Protein AF-A0A0K8T8F6-F1 (afdb_monomer)

InterPro domains:
  IPR041645 ADAMTS, cysteine-rich domain 2 [PF17771] (51-96)

Sequence (107 aa):
LVVGSTIHLPGPGRSVAGRSLLSFFRSGNCLLNPPQEDILPGRHRQNYLLGEFYDSDKQCELVFGSGWMTCSFRKECRRMWCSSNVSNHHECRRPKACDQCGTRGGW

Structure (mmCIF, N/CA/C/O backbone):
data_AF-A0A0K8T8F6-F1
#
_entry.id   AF-A0A0K8T8F6-F1
#
loop_
_atom_site.group_PDB
_atom_site.id
_atom_site.type_symbol
_atom_site.label_atom_id
_atom_site.label_alt_id
_atom_site.label_comp_id
_atom_site.label_asym_id
_atom_site.label_entity_id
_atom_site.label_seq_id
_atom_site.pdbx_PDB_ins_code
_atom_site.Cartn_x
_atom_site.Cartn_y
_atom_site.Cartn_z
_atom_site.occupancy
_atom_site.B_iso_or_equiv
_atom_site.auth_seq_id
_atom_site.auth_comp_id
_atom_site.auth_asym_id
_atom_site.auth_atom_id
_atom_site.pdbx_PDB_model_num
ATOM 1 N N . LEU A 1 1 ? 6.808 24.049 21.495 1.00 32.66 1 LEU A N 1
ATOM 2 C CA . LEU A 1 1 ? 5.428 24.569 21.375 1.00 32.66 1 LEU A CA 1
ATOM 3 C C . LEU A 1 1 ? 5.222 25.028 19.937 1.00 32.66 1 LEU A C 1
ATOM 5 O O . LEU A 1 1 ? 5.546 26.161 19.621 1.00 32.66 1 LEU A O 1
ATOM 9 N N . VAL A 1 2 ? 4.775 24.137 19.050 1.00 33.34 2 VAL A N 1
ATOM 10 C CA . VAL A 1 2 ? 4.297 24.545 17.720 1.00 33.34 2 VAL A CA 1
ATOM 11 C C . VAL A 1 2 ? 2.779 24.554 17.813 1.00 33.34 2 VAL A C 1
ATOM 13 O O . VAL A 1 2 ? 2.147 23.509 17.939 1.00 33.34 2 VAL A O 1
ATOM 16 N N . VAL A 1 3 ? 2.225 25.758 17.875 1.00 35.72 3 VAL A N 1
ATOM 17 C CA . VAL A 1 3 ? 0.790 26.030 17.876 1.00 35.72 3 VAL A CA 1
ATOM 18 C C . VAL A 1 3 ? 0.340 26.121 16.416 1.00 35.72 3 VAL A C 1
ATOM 20 O O . VAL A 1 3 ? 0.958 26.839 15.638 1.00 35.72 3 VAL A O 1
ATOM 23 N N . GLY A 1 4 ? -0.749 25.434 16.058 1.00 40.50 4 GLY A N 1
ATOM 24 C CA . GLY A 1 4 ? -1.609 25.880 14.955 1.00 40.50 4 GLY A CA 1
ATOM 25 C C . GLY A 1 4 ? -1.406 25.261 13.569 1.00 40.50 4 GLY A C 1
ATOM 26 O O . GLY A 1 4 ? -1.377 25.991 12.586 1.00 40.50 4 GLY A O 1
ATOM 27 N N . SER A 1 5 ? -1.375 23.932 13.443 1.00 37.12 5 SER A N 1
ATOM 28 C CA . SER A 1 5 ? -1.842 23.302 12.196 1.00 37.12 5 SER A CA 1
ATOM 29 C C . SER A 1 5 ? -3.309 22.919 12.362 1.00 37.12 5 SER A C 1
ATOM 31 O O . SER A 1 5 ? -3.631 21.896 12.962 1.00 37.12 5 SER A O 1
ATOM 33 N N . THR A 1 6 ? -4.210 23.766 11.867 1.00 35.75 6 THR A N 1
ATOM 34 C CA . THR A 1 6 ? -5.628 23.423 11.730 1.00 35.75 6 THR A CA 1
ATOM 35 C C . THR A 1 6 ? -5.741 22.322 10.682 1.00 35.75 6 THR A C 1
ATOM 37 O O . THR A 1 6 ? -5.752 22.588 9.482 1.00 35.75 6 THR A O 1
ATOM 40 N N . ILE A 1 7 ? -5.795 21.069 11.130 1.00 43.78 7 ILE A N 1
ATOM 41 C CA . ILE A 1 7 ? -6.194 19.946 10.284 1.00 43.78 7 ILE A CA 1
ATOM 42 C C . ILE A 1 7 ? -7.640 20.226 9.874 1.00 43.78 7 ILE A C 1
ATOM 44 O O . ILE A 1 7 ? -8.540 20.236 10.715 1.00 43.78 7 ILE A O 1
ATOM 48 N N . HIS A 1 8 ? -7.869 20.502 8.591 1.00 36.25 8 HIS A N 1
ATOM 49 C CA . HIS A 1 8 ? -9.218 20.628 8.054 1.00 36.25 8 HIS A CA 1
ATOM 50 C C . HIS A 1 8 ? -9.835 19.227 7.998 1.00 36.25 8 HIS A C 1
ATOM 52 O O . HIS A 1 8 ? -9.733 18.516 7.001 1.00 36.25 8 HIS A O 1
ATOM 58 N N . LEU A 1 9 ? -10.406 18.793 9.123 1.00 41.56 9 LEU A N 1
ATOM 59 C CA . LEU A 1 9 ? -11.197 17.574 9.189 1.00 41.56 9 LEU A CA 1
ATOM 60 C C . LEU A 1 9 ? -12.440 17.784 8.310 1.00 41.56 9 LEU A C 1
ATOM 62 O O . LEU A 1 9 ? -13.166 18.760 8.531 1.00 41.56 9 LEU A O 1
ATOM 66 N N . PRO A 1 10 ? -12.711 16.920 7.314 1.00 47.19 10 PRO A N 1
ATOM 67 C CA . PRO A 1 10 ? -13.957 16.996 6.569 1.00 47.19 10 PRO A CA 1
ATOM 68 C C . PRO A 1 10 ? -15.111 16.862 7.565 1.00 47.19 10 PRO A C 1
ATOM 70 O O . PRO A 1 10 ? -15.182 15.898 8.328 1.00 47.19 10 PRO A O 1
ATOM 73 N N . GLY A 1 11 ? -15.972 17.881 7.603 1.00 45.59 11 GLY A N 1
ATOM 74 C CA . GLY A 1 11 ? -17.047 17.980 8.585 1.00 45.59 11 GLY A CA 1
ATOM 75 C C . GLY A 1 11 ? -17.964 16.747 8.596 1.00 45.59 11 GLY A C 1
ATOM 76 O O . GLY A 1 11 ? -18.107 16.057 7.580 1.00 45.59 11 GLY A O 1
ATOM 77 N N . PRO A 1 12 ? -18.623 16.461 9.730 1.00 55.94 12 PRO A N 1
ATOM 78 C CA . PRO A 1 12 ? -19.446 15.271 9.866 1.00 55.94 12 PRO A CA 1
ATOM 79 C C . PRO A 1 12 ? -20.651 15.325 8.910 1.00 55.94 12 PRO A C 1
ATOM 81 O O . PRO A 1 12 ? -21.426 16.279 8.905 1.00 55.94 12 PRO A O 1
ATOM 84 N N . GLY A 1 13 ? -20.836 14.271 8.107 1.00 54.47 13 GLY A N 1
ATOM 85 C CA . GLY A 1 13 ? -22.171 13.886 7.626 1.00 54.47 13 GLY A CA 1
ATOM 86 C C . GLY A 1 13 ? -22.644 14.356 6.242 1.00 54.47 13 GLY A C 1
ATOM 87 O O . GLY A 1 13 ? -23.847 14.301 5.984 1.00 54.47 13 GLY A O 1
ATOM 88 N N . ARG A 1 14 ? -21.766 14.767 5.315 1.00 55.25 14 ARG A N 1
ATOM 89 C CA . ARG A 1 14 ? -22.186 15.136 3.937 1.00 55.25 14 ARG A CA 1
ATOM 90 C C . ARG A 1 14 ? -22.032 14.040 2.875 1.00 55.25 14 ARG A C 1
ATOM 92 O O . ARG A 1 14 ? -22.157 14.325 1.692 1.00 55.25 14 ARG A O 1
ATOM 99 N N . SER A 1 15 ? -21.809 12.790 3.272 1.00 58.81 15 SER A N 1
ATOM 100 C CA . SER A 1 15 ? -21.873 11.639 2.362 1.00 58.81 15 SER A CA 1
ATOM 101 C C . SER A 1 15 ? -23.066 10.755 2.722 1.00 58.81 15 SER A C 1
ATOM 103 O O . SER A 1 15 ? -23.373 10.584 3.904 1.00 58.81 15 SER A O 1
ATOM 105 N N . VAL A 1 16 ? -23.728 10.167 1.718 1.00 62.78 16 VAL A N 1
ATOM 106 C CA . VAL A 1 16 ? -24.783 9.145 1.894 1.00 62.78 16 VAL A CA 1
ATOM 107 C C . VAL A 1 16 ? -24.297 8.006 2.801 1.00 62.78 16 VAL A C 1
ATOM 109 O O . VAL A 1 16 ? -25.063 7.490 3.619 1.00 62.78 16 VAL A O 1
ATOM 112 N N . ALA A 1 17 ? -22.997 7.697 2.739 1.00 63.50 17 ALA A N 1
ATOM 113 C CA . ALA A 1 17 ? -22.344 6.745 3.629 1.00 63.50 17 ALA A CA 1
ATOM 114 C C . ALA A 1 17 ? -22.469 7.146 5.110 1.00 63.50 17 ALA A C 1
ATOM 116 O O . ALA A 1 17 ? -22.803 6.306 5.934 1.00 63.50 17 ALA A O 1
ATOM 117 N N . GLY A 1 18 ? -22.296 8.429 5.451 1.00 60.16 18 GLY A N 1
ATOM 118 C CA . GLY A 1 18 ? -22.365 8.915 6.835 1.00 60.16 18 GLY A CA 1
ATOM 119 C C . GLY A 1 18 ? -23.775 8.885 7.432 1.00 60.16 18 GLY A C 1
ATOM 120 O O . GLY A 1 18 ? -23.941 8.564 8.606 1.00 60.16 18 GLY A O 1
ATOM 121 N N . ARG A 1 19 ? -24.805 9.162 6.621 1.00 59.66 19 ARG A N 1
ATOM 122 C CA . ARG A 1 19 ? -26.214 9.066 7.055 1.00 59.66 19 ARG A CA 1
ATOM 123 C C . ARG A 1 19 ? -26.646 7.614 7.269 1.00 59.66 19 ARG A C 1
ATOM 125 O O . ARG A 1 19 ? -27.350 7.320 8.230 1.00 59.66 19 ARG A O 1
ATOM 132 N N . SER A 1 20 ? -26.176 6.713 6.409 1.00 65.44 20 SER A N 1
ATOM 133 C CA . SER A 1 20 ? -26.454 5.276 6.513 1.00 65.44 20 SER A CA 1
ATOM 134 C C . SER A 1 20 ? -25.718 4.638 7.696 1.00 65.44 20 SER A C 1
ATOM 136 O O . SER A 1 20 ? -26.300 3.822 8.406 1.00 65.44 20 SER A O 1
ATOM 138 N N . LEU A 1 21 ? -24.482 5.073 7.974 1.00 63.22 21 LEU A N 1
ATOM 139 C CA . LEU A 1 21 ? -23.692 4.619 9.124 1.00 63.22 21 LEU A CA 1
ATOM 140 C C . LEU A 1 21 ? -24.408 4.888 10.455 1.00 63.22 21 LEU A C 1
ATOM 142 O O . LEU A 1 21 ? -24.464 4.013 11.312 1.00 63.22 21 LEU A O 1
ATOM 146 N N . LEU A 1 22 ? -24.993 6.081 10.619 1.00 67.12 22 LEU A N 1
ATOM 147 C CA . LEU A 1 22 ? -25.717 6.440 11.842 1.00 67.12 22 LEU A CA 1
ATOM 148 C C . LEU A 1 22 ? -26.958 5.555 12.055 1.00 67.12 22 LEU A C 1
ATOM 150 O O . LEU A 1 22 ? -27.236 5.149 13.181 1.00 67.12 22 LEU A O 1
ATOM 154 N N . SER A 1 23 ? -27.677 5.217 10.978 1.00 67.12 23 SER A N 1
ATOM 155 C CA . SER A 1 23 ? -28.789 4.258 11.036 1.00 67.12 23 SER A CA 1
ATOM 156 C C . SER A 1 23 ? -28.309 2.847 11.384 1.00 67.12 23 SER A C 1
ATOM 158 O O . SER A 1 23 ? -28.962 2.160 12.161 1.00 67.12 23 SER A O 1
ATOM 160 N N . PHE A 1 24 ? -27.167 2.426 10.835 1.00 68.75 24 PHE A N 1
ATOM 161 C CA . PHE A 1 24 ? -26.591 1.100 11.051 1.00 68.75 24 PHE A CA 1
ATOM 162 C C . PHE A 1 24 ? -26.111 0.900 12.495 1.00 68.75 24 PHE A C 1
ATOM 164 O O . PHE A 1 24 ? -26.446 -0.106 13.123 1.00 6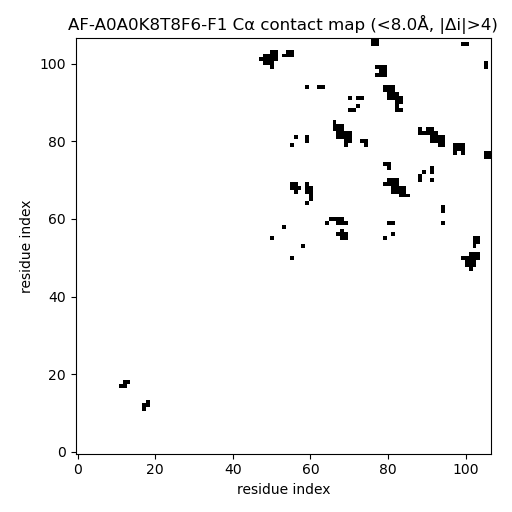8.75 24 PHE A O 1
ATOM 171 N N . PHE A 1 25 ? -25.405 1.883 13.064 1.00 67.19 25 PHE A N 1
ATOM 172 C CA . PHE A 1 25 ? -24.968 1.836 14.464 1.00 67.19 25 PHE A CA 1
ATOM 173 C C . PHE A 1 25 ? -26.137 1.796 15.448 1.00 67.19 25 PHE A C 1
ATOM 175 O O . PHE A 1 25 ? -26.038 1.160 16.491 1.00 67.19 25 PHE A O 1
ATOM 182 N N . ARG A 1 26 ? -27.274 2.407 15.101 1.00 66.19 26 ARG A N 1
ATOM 183 C CA . ARG A 1 26 ? -28.485 2.387 15.929 1.00 66.19 26 ARG A CA 1
ATOM 184 C C . ARG A 1 26 ? -29.156 1.003 15.997 1.00 66.19 26 ARG A C 1
ATOM 186 O O . ARG A 1 26 ? -29.932 0.764 16.915 1.00 66.19 26 ARG A O 1
ATOM 193 N N . SER A 1 27 ? -28.853 0.102 15.059 1.00 68.94 27 SER A N 1
ATOM 194 C CA . SER A 1 27 ? -29.320 -1.297 15.038 1.00 68.94 27 SER A CA 1
ATOM 195 C C . SER A 1 27 ? -28.250 -2.330 15.432 1.00 68.94 27 SER A C 1
ATOM 197 O O . SER A 1 27 ? -28.570 -3.497 15.644 1.00 68.94 27 SER A O 1
ATOM 199 N N . GLY A 1 28 ? -26.978 -1.930 15.515 1.00 72.88 28 GLY A N 1
ATOM 200 C CA . GLY A 1 28 ? -25.839 -2.826 15.724 1.00 72.88 28 GLY A CA 1
ATOM 201 C C . GLY A 1 28 ? -25.459 -3.001 17.194 1.00 72.88 28 GLY A C 1
ATOM 202 O O . GLY A 1 28 ? -24.447 -2.462 17.630 1.00 72.88 28 GLY A O 1
ATOM 203 N N . ASN A 1 29 ? -26.220 -3.796 17.952 1.00 77.62 29 ASN A N 1
ATOM 204 C CA . ASN A 1 29 ? -25.939 -4.046 19.378 1.00 77.62 29 ASN A CA 1
ATOM 205 C C . ASN A 1 29 ? -24.646 -4.857 19.638 1.00 77.62 29 ASN A C 1
ATOM 207 O O . ASN A 1 29 ? -24.156 -4.871 20.762 1.00 77.62 29 ASN A O 1
ATOM 211 N N . CYS A 1 30 ? -24.081 -5.524 18.623 1.00 81.94 30 CYS A N 1
ATOM 212 C CA . CYS A 1 30 ? -22.901 -6.393 18.748 1.00 81.94 30 CYS A CA 1
ATOM 213 C C . CYS A 1 30 ? -21.545 -5.671 18.673 1.00 81.94 30 CYS A C 1
ATOM 215 O O . CYS A 1 30 ? -20.518 -6.289 18.932 1.00 81.94 30 CYS A O 1
ATOM 217 N N . LEU A 1 31 ? -21.523 -4.386 18.308 1.00 82.50 31 LEU A N 1
ATOM 218 C CA . LEU A 1 31 ? -20.296 -3.577 18.240 1.00 82.50 31 LEU A CA 1
ATOM 219 C C . LEU A 1 31 ? -20.112 -2.690 19.484 1.00 82.50 31 LEU A C 1
ATOM 221 O O . LEU A 1 31 ? -19.235 -1.829 19.502 1.00 82.50 31 LEU A O 1
ATOM 225 N N . LEU A 1 32 ? -20.972 -2.853 20.496 1.00 82.56 32 LEU A N 1
ATOM 226 C CA . LEU A 1 32 ? -21.015 -1.988 21.678 1.00 82.56 32 LEU A CA 1
ATOM 227 C C . LEU A 1 32 ? -20.072 -2.445 22.791 1.00 82.56 32 LEU A C 1
ATOM 229 O O . LEU A 1 32 ? -19.612 -1.618 23.577 1.00 82.56 32 LEU A O 1
ATOM 233 N N . ASN A 1 33 ? -19.788 -3.744 22.881 1.00 84.38 33 ASN A N 1
ATOM 234 C CA . ASN A 1 33 ? -18.822 -4.253 23.841 1.00 84.38 33 ASN A CA 1
ATOM 235 C C . ASN A 1 33 ? -17.404 -4.179 23.252 1.00 84.38 33 ASN A C 1
ATOM 237 O O . ASN A 1 33 ? -17.199 -4.536 22.090 1.00 84.38 33 ASN A O 1
ATOM 241 N N . PRO A 1 34 ? -16.407 -3.755 24.042 1.00 81.00 34 PRO A N 1
ATOM 242 C CA . PRO A 1 34 ? -15.020 -3.833 23.614 1.00 81.00 34 PRO A CA 1
ATOM 243 C C . PRO A 1 34 ? -14.602 -5.300 23.392 1.00 81.00 34 PRO A C 1
ATOM 245 O O . PRO A 1 34 ? -15.187 -6.209 24.001 1.00 81.00 34 PRO A O 1
ATOM 248 N N . PRO A 1 35 ? -13.593 -5.551 22.538 1.00 83.94 35 PRO A N 1
ATOM 249 C CA . PRO A 1 35 ? -12.992 -6.874 22.436 1.00 83.94 35 PRO A CA 1
ATOM 250 C C . PRO A 1 35 ? -12.371 -7.276 23.782 1.00 83.94 35 PRO A C 1
ATOM 252 O O . PRO A 1 35 ? -11.882 -6.424 24.525 1.00 83.94 35 PRO A O 1
ATOM 255 N N . GLN A 1 36 ? -12.395 -8.575 24.098 1.00 87.44 36 GLN A N 1
ATOM 256 C CA . GLN A 1 36 ? -11.806 -9.108 25.336 1.00 87.44 36 GLN A CA 1
ATOM 257 C C . GLN A 1 36 ? -10.282 -8.951 25.374 1.00 87.44 36 GLN A C 1
ATOM 259 O O . GLN A 1 36 ? -9.710 -8.763 26.443 1.00 87.44 36 GLN A O 1
ATOM 264 N N . GLU A 1 37 ? -9.644 -8.994 24.207 1.00 86.44 37 GLU A N 1
ATOM 265 C CA . GLU A 1 37 ? -8.213 -8.793 24.044 1.00 86.44 37 GLU A CA 1
ATOM 266 C C . GLU A 1 37 ? -7.968 -7.900 22.826 1.00 86.44 37 GLU A C 1
ATOM 268 O O . GLU A 1 37 ? -8.518 -8.127 21.745 1.00 86.44 37 GLU A O 1
ATOM 273 N N . ASP A 1 38 ? -7.141 -6.873 23.007 1.00 80.12 38 ASP A N 1
ATOM 274 C CA . ASP A 1 38 ? -6.554 -6.138 21.894 1.00 80.12 38 ASP A CA 1
ATOM 275 C C . ASP A 1 38 ? -5.234 -6.817 21.530 1.00 80.12 38 ASP A C 1
ATOM 277 O O . ASP A 1 38 ? -4.213 -6.616 22.187 1.00 80.12 38 ASP A O 1
ATOM 281 N N . ILE A 1 39 ? -5.271 -7.633 20.478 1.00 82.44 39 ILE A N 1
ATOM 282 C CA . ILE A 1 39 ? -4.098 -8.342 19.952 1.00 82.44 39 ILE A CA 1
ATOM 283 C C . ILE A 1 39 ? -3.106 -7.408 19.232 1.00 82.44 39 ILE A C 1
ATOM 285 O O . ILE A 1 39 ? -2.049 -7.855 18.788 1.00 82.44 39 ILE A O 1
ATOM 289 N N . LEU A 1 40 ? -3.409 -6.107 19.130 1.00 74.38 40 LEU A N 1
ATOM 290 C CA . LEU A 1 40 ? -2.537 -5.073 18.565 1.00 74.38 40 LEU A CA 1
ATOM 291 C C . LEU A 1 40 ? -2.171 -3.998 19.618 1.00 74.38 40 LEU A C 1
ATOM 293 O O . LEU A 1 40 ? -2.323 -2.7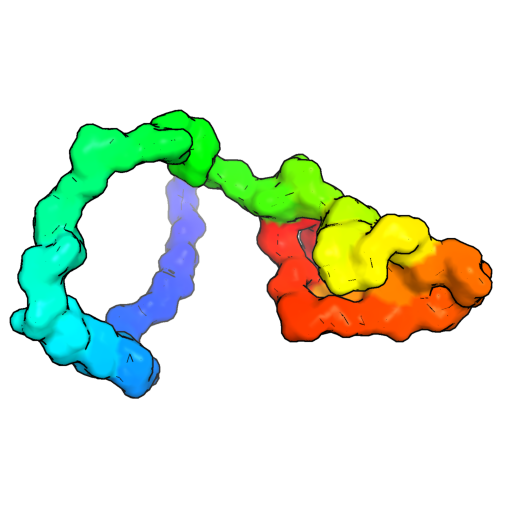96 19.363 1.00 74.38 40 LEU A O 1
ATOM 297 N N . PRO A 1 41 ? -1.636 -4.375 20.798 1.00 60.03 41 PRO A N 1
ATOM 298 C CA . PRO A 1 41 ? -1.469 -3.448 21.909 1.00 60.03 41 PRO A CA 1
ATOM 299 C C . PRO A 1 41 ? -0.383 -2.403 21.622 1.00 60.03 41 PRO A C 1
ATOM 301 O O . PRO A 1 41 ? 0.752 -2.731 21.274 1.00 60.03 41 PRO A O 1
ATOM 304 N N . GLY A 1 42 ? -0.717 -1.123 21.823 1.00 60.84 42 GLY A N 1
ATOM 305 C CA . GLY A 1 42 ? 0.212 0.000 22.037 1.00 60.84 42 GLY A CA 1
ATOM 306 C C . GLY A 1 42 ? 1.083 0.452 20.854 1.00 60.84 42 GLY A C 1
ATOM 307 O O . GLY A 1 42 ? 1.240 1.656 20.669 1.00 60.84 42 GLY A O 1
ATOM 308 N N . ARG A 1 43 ? 1.621 -0.462 20.035 1.00 52.47 43 ARG A N 1
ATOM 309 C CA . ARG A 1 43 ? 2.532 -0.163 18.915 1.00 52.47 43 ARG A CA 1
ATOM 310 C C . ARG A 1 43 ? 1.821 0.149 17.600 1.00 52.47 43 ARG A C 1
ATOM 312 O O . ARG A 1 43 ? 2.258 1.037 16.884 1.00 52.47 43 ARG A O 1
ATOM 319 N N . HIS A 1 44 ? 0.675 -0.475 17.324 1.00 54.69 44 HIS A N 1
ATOM 320 C CA . HIS A 1 44 ? -0.160 -0.122 16.161 1.00 54.69 44 HIS A CA 1
ATOM 321 C C . HIS A 1 44 ? -0.919 1.204 16.327 1.00 54.69 44 HIS A C 1
ATOM 323 O O . HIS A 1 44 ? -1.402 1.764 15.349 1.00 54.69 44 HIS A O 1
ATOM 329 N N . ARG A 1 45 ? -1.015 1.719 17.561 1.00 54.72 45 ARG A N 1
ATOM 330 C CA . ARG A 1 45 ? -1.507 3.076 17.852 1.00 54.72 45 ARG A CA 1
ATOM 331 C C . ARG A 1 45 ? -0.430 4.151 17.731 1.00 54.72 45 ARG A C 1
ATOM 333 O O . ARG A 1 45 ? -0.753 5.333 17.830 1.00 54.72 45 ARG A O 1
ATOM 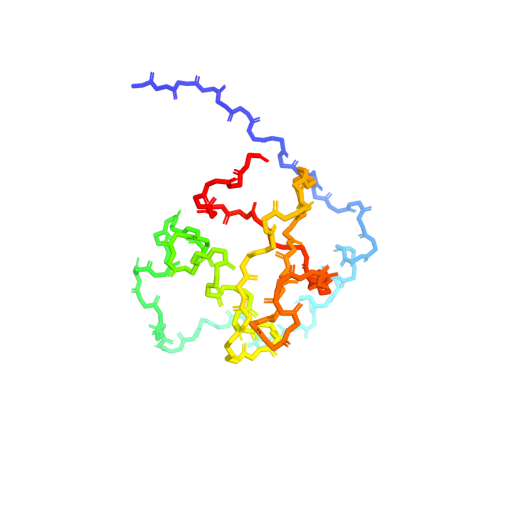340 N N . GLN A 1 46 ? 0.837 3.771 17.580 1.00 58.69 46 GLN A N 1
ATOM 341 C CA . GLN A 1 46 ? 1.879 4.743 17.276 1.00 58.69 46 GLN A CA 1
ATOM 342 C C . GLN A 1 46 ? 1.594 5.281 15.870 1.00 58.69 46 GLN A C 1
ATOM 344 O O . GLN A 1 46 ? 1.187 4.520 14.998 1.00 58.69 46 GLN A O 1
ATOM 349 N N . ASN A 1 47 ? 1.762 6.590 15.667 1.00 68.81 47 ASN A N 1
ATOM 350 C CA . ASN A 1 47 ? 1.457 7.307 14.418 1.00 68.81 47 ASN A CA 1
ATOM 351 C C . ASN A 1 47 ? 2.381 6.917 13.245 1.00 68.81 47 ASN A C 1
ATOM 353 O O . ASN A 1 47 ? 2.705 7.764 12.416 1.00 68.81 47 ASN A O 1
ATOM 357 N N . TYR A 1 48 ? 2.851 5.672 13.200 1.00 73.25 48 TYR A N 1
ATOM 358 C CA . TYR A 1 48 ? 3.643 5.176 12.101 1.00 73.25 48 TYR A CA 1
ATOM 359 C C . TYR A 1 48 ? 2.747 4.900 10.909 1.00 73.25 48 TYR A C 1
ATOM 361 O O . TYR A 1 48 ? 1.691 4.268 11.009 1.00 73.25 48 TYR A O 1
ATOM 369 N N . LEU A 1 49 ? 3.187 5.379 9.762 1.00 77.19 49 LEU A N 1
ATOM 370 C CA . LEU A 1 49 ? 2.514 5.150 8.503 1.00 77.19 49 LEU A CA 1
ATOM 371 C C . LEU A 1 49 ? 3.016 3.826 7.926 1.00 77.19 49 LEU A C 1
ATOM 373 O O . LEU A 1 49 ? 4.199 3.510 8.009 1.00 77.19 49 LEU A O 1
ATOM 377 N N . LEU A 1 50 ? 2.134 3.049 7.292 1.00 80.06 50 LEU A N 1
ATOM 378 C CA . LEU A 1 50 ? 2.523 1.777 6.662 1.00 80.06 50 LEU A CA 1
ATOM 379 C C . LEU A 1 50 ? 3.662 1.959 5.649 1.00 80.06 50 LEU A C 1
ATOM 381 O O . LEU A 1 50 ? 4.519 1.087 5.528 1.00 80.06 50 LEU A O 1
ATOM 385 N N . GLY A 1 51 ? 3.722 3.119 4.988 1.00 81.00 51 GLY A N 1
ATOM 386 C CA . GLY A 1 51 ? 4.811 3.474 4.084 1.00 81.00 51 GLY A CA 1
ATOM 387 C C . GLY A 1 51 ? 6.196 3.571 4.740 1.00 81.00 51 GLY A C 1
ATOM 388 O O . GLY A 1 51 ? 7.193 3.533 4.024 1.00 81.00 51 GLY A O 1
ATOM 389 N N . GLU A 1 52 ? 6.286 3.666 6.071 1.00 80.38 52 GLU A N 1
ATOM 390 C CA . GLU A 1 52 ? 7.561 3.658 6.800 1.00 80.38 52 GLU A CA 1
ATOM 391 C C . GLU A 1 52 ? 8.137 2.245 6.970 1.00 80.38 52 GLU A C 1
ATOM 393 O O . GLU A 1 52 ? 9.351 2.098 7.101 1.00 80.38 52 GLU A O 1
ATOM 398 N N . PHE A 1 53 ? 7.286 1.214 6.944 1.00 82.50 53 PHE A N 1
ATOM 399 C CA . PHE A 1 53 ? 7.686 -0.196 7.063 1.00 82.50 53 PHE A CA 1
ATOM 400 C C . PHE A 1 53 ? 7.701 -0.926 5.720 1.00 82.50 53 PHE A C 1
ATOM 402 O O . PHE A 1 53 ? 8.471 -1.865 5.533 1.00 82.50 53 PHE A O 1
ATOM 409 N N . TYR A 1 54 ? 6.851 -0.494 4.792 1.00 85.44 54 TYR A N 1
ATOM 410 C CA . TYR A 1 54 ? 6.757 -1.027 3.444 1.00 85.44 54 TYR A CA 1
ATOM 411 C C . TYR A 1 54 ? 7.155 0.083 2.481 1.00 85.44 54 TYR A C 1
ATOM 413 O O . TYR A 1 54 ? 6.352 0.965 2.181 1.00 85.44 54 TYR A O 1
ATOM 421 N N . ASP A 1 55 ? 8.408 0.072 2.031 1.00 85.06 55 ASP A N 1
ATOM 422 C CA . ASP A 1 55 ? 8.869 1.006 1.008 1.00 85.06 55 ASP A CA 1
ATOM 423 C C . ASP A 1 55 ? 8.190 0.744 -0.351 1.00 85.06 55 ASP A C 1
ATOM 425 O O . ASP A 1 55 ? 7.397 -0.187 -0.516 1.00 85.06 55 ASP A O 1
ATOM 429 N N . SER A 1 56 ? 8.469 1.598 -1.334 1.00 84.62 56 SER A N 1
ATOM 430 C CA . SER A 1 56 ? 7.837 1.527 -2.655 1.00 84.62 56 SER A CA 1
ATOM 431 C C . SER A 1 56 ? 8.066 0.185 -3.361 1.00 84.62 56 SER A C 1
ATOM 433 O O . SER A 1 56 ? 7.157 -0.323 -4.018 1.00 84.62 56 SER A O 1
ATOM 435 N N . ASP A 1 57 ? 9.246 -0.419 -3.203 1.00 88.56 57 ASP A N 1
ATOM 436 C CA . ASP A 1 57 ? 9.558 -1.704 -3.830 1.00 88.56 57 ASP A CA 1
ATOM 437 C C . ASP A 1 57 ? 8.791 -2.832 -3.148 1.00 88.56 57 ASP A C 1
ATOM 439 O O . ASP A 1 57 ? 8.181 -3.664 -3.824 1.00 88.56 57 ASP A O 1
ATOM 443 N N . LYS A 1 58 ? 8.717 -2.812 -1.813 1.00 89.69 58 LYS A N 1
ATOM 444 C CA . LYS A 1 58 ? 7.935 -3.799 -1.074 1.00 89.69 58 LYS A CA 1
ATOM 445 C C . LYS A 1 58 ? 6.442 -3.679 -1.359 1.00 89.69 58 LYS A C 1
ATOM 447 O O . LYS A 1 58 ? 5.769 -4.699 -1.486 1.00 89.69 58 LYS A O 1
ATOM 452 N N . GLN A 1 59 ? 5.918 -2.465 -1.516 1.00 87.69 59 GLN A N 1
ATOM 453 C CA . GLN A 1 59 ? 4.534 -2.248 -1.945 1.00 87.69 59 GLN A CA 1
ATOM 454 C C . GLN A 1 59 ? 4.283 -2.815 -3.354 1.00 87.69 59 GLN A C 1
ATOM 456 O O . GLN A 1 59 ? 3.267 -3.475 -3.575 1.00 87.69 59 GLN A O 1
ATOM 461 N N . CYS A 1 60 ? 5.224 -2.653 -4.291 1.00 88.62 60 CYS A N 1
ATOM 462 C CA . CYS A 1 60 ? 5.133 -3.267 -5.618 1.00 88.62 60 CYS A CA 1
ATOM 463 C C . CYS A 1 60 ? 5.135 -4.801 -5.567 1.00 88.62 60 CYS A C 1
ATOM 465 O O . CYS A 1 60 ? 4.320 -5.434 -6.242 1.00 88.62 60 CYS A O 1
ATOM 467 N N . GLU A 1 61 ? 6.001 -5.390 -4.743 1.00 91.94 61 GLU A N 1
ATOM 468 C CA . GLU A 1 61 ? 6.058 -6.837 -4.528 1.00 91.94 61 GLU A CA 1
ATOM 469 C C . GLU A 1 61 ? 4.742 -7.380 -3.949 1.00 91.94 61 GLU A C 1
ATOM 471 O O . GLU A 1 61 ? 4.249 -8.417 -4.386 1.00 91.94 61 GLU A O 1
ATOM 476 N N . LEU A 1 62 ? 4.138 -6.663 -2.995 1.00 90.62 62 LEU 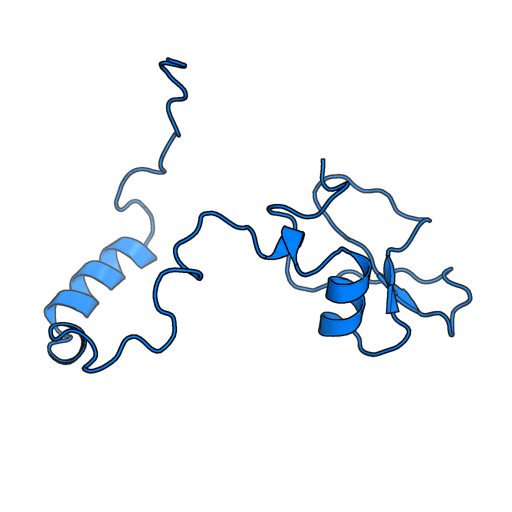A N 1
ATOM 477 C CA . LEU A 1 62 ? 2.878 -7.059 -2.360 1.00 90.62 62 LEU A CA 1
ATOM 478 C C . LEU A 1 62 ? 1.686 -7.020 -3.325 1.00 90.62 62 LEU A C 1
ATOM 480 O O . LEU A 1 62 ? 0.777 -7.839 -3.203 1.00 90.62 62 LEU A O 1
ATOM 484 N N . VAL A 1 63 ? 1.677 -6.087 -4.281 1.00 89.69 63 VAL A N 1
ATOM 485 C CA . VAL A 1 63 ? 0.572 -5.952 -5.243 1.00 89.69 63 VAL A CA 1
ATOM 486 C C . VAL A 1 63 ? 0.713 -6.909 -6.424 1.00 89.69 63 VAL A C 1
ATOM 488 O O . VAL A 1 63 ? -0.280 -7.485 -6.869 1.00 89.69 63 VAL A O 1
ATOM 491 N N . PHE A 1 64 ? 1.922 -7.047 -6.971 1.00 90.81 64 PHE A N 1
ATOM 492 C CA . PHE A 1 64 ? 2.146 -7.735 -8.246 1.00 90.81 64 PHE A CA 1
ATOM 493 C C . PHE A 1 64 ? 2.943 -9.041 -8.134 1.00 90.81 64 PHE A C 1
ATOM 495 O O . PHE A 1 64 ? 3.004 -9.797 -9.106 1.00 90.81 64 PHE A O 1
ATOM 502 N N . GLY A 1 65 ? 3.512 -9.331 -6.966 1.00 91.62 65 GLY A N 1
ATOM 503 C CA . GLY A 1 65 ? 4.314 -10.519 -6.692 1.00 91.62 65 GLY A CA 1
ATOM 504 C C . GLY A 1 65 ? 5.822 -10.270 -6.744 1.00 91.62 65 GLY A C 1
ATOM 505 O O . GLY A 1 65 ? 6.303 -9.179 -7.053 1.00 91.62 65 GLY A O 1
ATOM 506 N N . SER A 1 66 ? 6.594 -11.312 -6.440 1.00 92.94 66 SER A N 1
ATOM 507 C CA . SER A 1 66 ? 8.059 -11.257 -6.405 1.00 92.94 66 SER A CA 1
ATOM 508 C C . SER A 1 66 ? 8.671 -10.805 -7.738 1.00 92.94 66 SER A C 1
ATOM 510 O O . SER A 1 66 ? 8.208 -11.187 -8.811 1.00 92.94 66 SER A O 1
ATOM 512 N N . GLY A 1 67 ? 9.735 -9.996 -7.673 1.00 90.69 67 GLY A N 1
ATOM 513 C CA . GLY A 1 67 ? 10.425 -9.457 -8.856 1.00 90.69 67 GLY A CA 1
ATOM 514 C C . GLY A 1 67 ? 9.818 -8.168 -9.427 1.00 90.69 67 GLY A C 1
ATOM 515 O O . GLY A 1 67 ? 10.322 -7.646 -10.425 1.00 90.69 67 GLY A O 1
ATOM 516 N N . TRP A 1 68 ? 8.763 -7.643 -8.798 1.00 91.56 68 TRP A N 1
ATOM 517 C CA . TRP A 1 68 ? 8.227 -6.315 -9.078 1.00 91.56 68 TRP A CA 1
ATOM 518 C C . TRP A 1 68 ? 8.858 -5.264 -8.171 1.00 91.56 68 TRP A C 1
ATOM 520 O O . TRP A 1 68 ? 8.936 -5.446 -6.962 1.00 91.56 68 TRP A O 1
ATOM 530 N N . MET A 1 69 ? 9.267 -4.146 -8.761 1.00 90.19 69 MET A N 1
ATOM 531 C CA .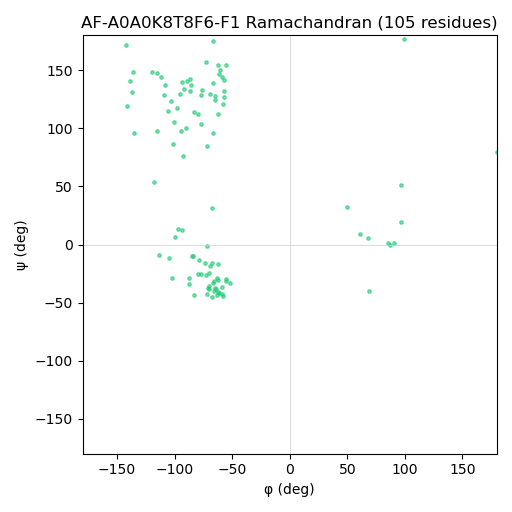 MET A 1 69 ? 9.884 -3.016 -8.060 1.00 90.19 69 MET A CA 1
ATOM 532 C C . MET A 1 69 ? 9.418 -1.690 -8.652 1.00 90.19 69 MET A C 1
ATOM 534 O O . MET A 1 69 ? 8.767 -1.659 -9.702 1.00 90.19 69 MET A O 1
ATOM 538 N N . THR A 1 70 ? 9.773 -0.587 -8.006 1.00 87.69 70 THR A N 1
ATOM 539 C CA . THR A 1 70 ? 9.421 0.761 -8.444 1.00 87.69 70 THR A CA 1
ATOM 540 C C . THR A 1 70 ? 9.919 1.022 -9.867 1.00 87.69 70 THR A C 1
ATOM 542 O O . THR A 1 70 ? 11.066 0.754 -10.225 1.00 87.69 70 THR A O 1
ATOM 545 N N . CYS A 1 71 ? 9.041 1.562 -10.708 1.00 87.31 71 CYS A N 1
ATOM 546 C CA . CYS A 1 71 ? 9.359 1.939 -12.079 1.00 87.31 71 CYS A CA 1
ATOM 547 C C . CYS A 1 71 ? 10.084 3.294 -12.123 1.00 87.31 71 CYS A C 1
ATOM 549 O O . CYS A 1 71 ? 9.485 4.348 -11.906 1.00 87.31 71 CYS A O 1
ATOM 551 N N . SER A 1 72 ? 11.361 3.283 -12.501 1.00 82.38 72 SER A N 1
ATOM 552 C CA . SER A 1 72 ? 12.175 4.501 -12.642 1.00 82.38 72 SER A CA 1
ATOM 553 C C . SER A 1 72 ? 11.772 5.385 -13.830 1.00 82.38 72 SER A C 1
ATOM 555 O O . SER A 1 72 ? 12.016 6.593 -13.807 1.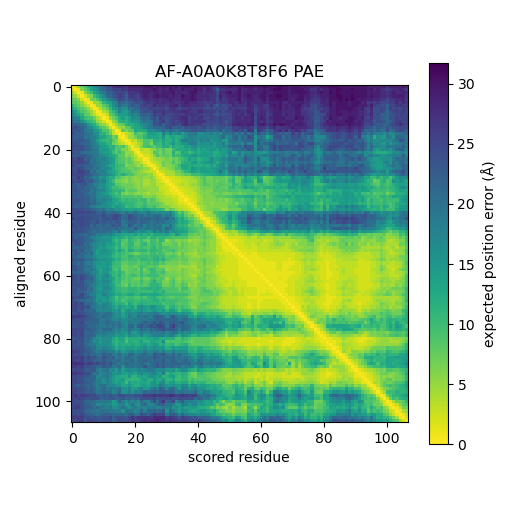00 82.38 72 SER A O 1
ATOM 557 N N . PHE A 1 73 ? 11.148 4.801 -14.859 1.00 79.12 73 PHE A N 1
ATOM 558 C CA . PHE A 1 73 ? 10.813 5.477 -16.119 1.00 79.12 73 PHE A CA 1
ATOM 559 C C . PHE A 1 73 ? 9.571 6.363 -16.041 1.00 79.12 73 PHE A C 1
ATOM 561 O O . PHE A 1 73 ? 9.325 7.156 -16.949 1.00 79.12 73 PHE A O 1
ATOM 568 N N . ARG A 1 74 ? 8.775 6.245 -14.973 1.00 73.44 74 ARG A N 1
ATOM 569 C CA . ARG A 1 74 ? 7.532 6.995 -14.847 1.00 73.44 74 ARG A CA 1
ATOM 570 C C . ARG A 1 74 ? 7.372 7.588 -13.454 1.00 73.44 74 ARG A C 1
ATOM 572 O O . ARG A 1 74 ? 6.872 6.955 -12.530 1.00 73.44 74 ARG A O 1
ATOM 579 N N . LYS A 1 75 ? 7.771 8.852 -13.340 1.00 65.69 75 LYS A N 1
ATOM 580 C CA . LYS A 1 75 ? 7.658 9.653 -12.119 1.00 65.69 75 LYS A CA 1
ATOM 581 C C . LYS A 1 75 ? 6.455 10.582 -12.241 1.00 65.69 75 LYS A C 1
ATOM 583 O O . LYS A 1 75 ? 6.581 11.708 -12.706 1.00 65.69 75 LYS A O 1
ATOM 588 N N . GLU A 1 76 ? 5.276 10.095 -11.872 1.00 64.12 76 GLU A N 1
ATOM 589 C CA . GLU A 1 76 ? 4.097 10.950 -11.717 1.00 64.12 76 GLU A CA 1
ATOM 590 C C . GLU A 1 76 ? 3.859 11.184 -10.222 1.00 64.12 76 GLU A C 1
ATOM 592 O O . GLU A 1 76 ? 3.722 10.230 -9.458 1.00 64.12 76 GLU A O 1
ATOM 597 N N . CYS A 1 77 ? 3.811 12.447 -9.792 1.00 57.06 77 CYS A N 1
ATOM 598 C CA . CYS A 1 77 ? 3.556 12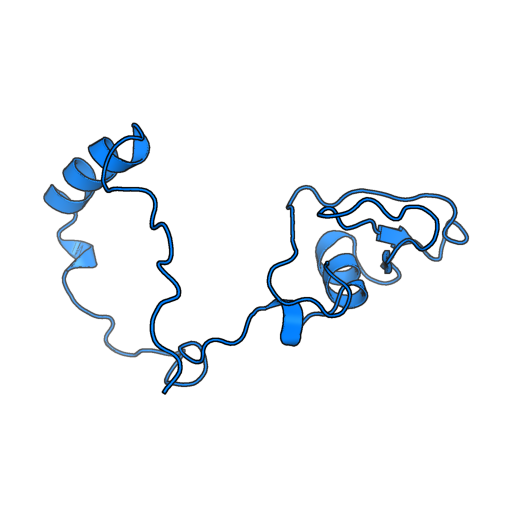.785 -8.391 1.00 57.06 77 CYS A CA 1
ATOM 599 C C . CYS A 1 77 ? 2.200 12.211 -7.937 1.00 57.06 77 CYS A C 1
ATOM 601 O O . CYS A 1 77 ? 1.235 12.198 -8.710 1.00 57.06 77 CYS A O 1
ATOM 603 N N . ARG A 1 78 ? 2.113 11.765 -6.674 1.00 60.97 78 ARG A N 1
ATOM 604 C CA . ARG A 1 78 ? 0.923 11.154 -6.040 1.00 60.97 78 ARG A CA 1
ATOM 605 C C . ARG A 1 78 ? 0.489 9.779 -6.564 1.00 60.97 78 ARG A C 1
ATOM 607 O O . ARG A 1 78 ? -0.579 9.308 -6.172 1.00 60.97 78 ARG A O 1
ATOM 614 N N . ARG A 1 79 ? 1.240 9.140 -7.470 1.00 70.19 79 ARG A N 1
ATOM 615 C CA . ARG A 1 79 ? 0.911 7.793 -7.968 1.00 70.19 79 ARG A CA 1
ATOM 616 C C . ARG A 1 79 ? 2.167 6.952 -8.150 1.00 70.19 79 ARG A C 1
ATOM 618 O O . ARG A 1 79 ? 3.003 7.272 -8.990 1.00 70.19 79 ARG A O 1
ATOM 625 N N . MET A 1 80 ? 2.252 5.838 -7.429 1.00 76.50 80 MET A N 1
ATOM 626 C CA . MET A 1 80 ? 3.324 4.868 -7.635 1.00 76.50 80 MET A CA 1
ATOM 627 C C . MET A 1 80 ? 3.146 4.078 -8.941 1.00 76.50 80 MET A C 1
ATOM 629 O O . MET A 1 80 ? 2.035 3.913 -9.458 1.00 76.50 80 MET A O 1
ATOM 633 N N . TRP A 1 81 ? 4.260 3.543 -9.430 1.00 86.81 81 TRP A N 1
ATOM 634 C CA . TRP A 1 81 ? 4.328 2.667 -10.590 1.00 86.81 81 TRP A CA 1
ATOM 635 C C . TRP A 1 81 ? 5.295 1.529 -10.331 1.00 86.81 81 TRP A C 1
ATOM 637 O O . TRP A 1 81 ? 6.374 1.758 -9.792 1.00 86.81 81 TRP A O 1
ATOM 647 N N . CYS A 1 82 ? 4.936 0.336 -10.791 1.00 88.44 82 CYS A N 1
ATOM 648 C CA . CYS A 1 82 ? 5.725 -0.872 -10.606 1.00 88.44 82 CYS A CA 1
ATOM 649 C C . CYS A 1 82 ? 6.137 -1.452 -11.955 1.00 88.44 82 CYS A C 1
ATOM 651 O O . CYS A 1 82 ? 5.406 -1.332 -12.935 1.00 88.44 82 CYS A O 1
ATOM 653 N N . SER A 1 83 ? 7.292 -2.095 -12.012 1.00 91.25 83 SER A N 1
ATOM 654 C CA . SER A 1 83 ? 7.813 -2.776 -13.195 1.00 91.25 83 SER A CA 1
ATOM 655 C C . SER A 1 83 ? 8.380 -4.132 -12.801 1.00 91.25 83 SER A C 1
ATOM 657 O O . SER A 1 83 ? 8.874 -4.292 -11.684 1.00 91.25 83 SER A O 1
ATOM 659 N N . SER A 1 84 ? 8.304 -5.103 -13.707 1.00 89.69 84 SER A N 1
ATOM 660 C CA . SER A 1 84 ? 8.876 -6.432 -13.490 1.00 89.69 84 SER A CA 1
ATOM 661 C C . SER A 1 84 ? 10.285 -6.515 -14.071 1.00 89.69 84 SER A C 1
ATOM 663 O O . SER A 1 84 ? 10.528 -6.053 -15.193 1.00 89.69 84 SER A O 1
ATOM 665 N N . ASN A 1 85 ? 11.183 -7.179 -13.345 1.00 81.50 85 ASN A N 1
ATOM 666 C CA . ASN A 1 85 ? 12.516 -7.547 -13.828 1.00 81.50 85 ASN A CA 1
ATOM 667 C C . ASN A 1 85 ? 12.487 -8.358 -15.141 1.00 81.50 85 ASN A C 1
ATOM 669 O O . ASN A 1 85 ? 13.378 -8.207 -15.970 1.00 81.50 85 ASN A O 1
ATOM 673 N N . VAL A 1 86 ? 11.430 -9.143 -15.383 1.00 79.56 86 VAL A N 1
ATOM 674 C CA . VAL A 1 86 ? 11.236 -9.929 -16.617 1.00 79.56 86 VAL A CA 1
ATOM 675 C C . VAL A 1 86 ? 11.119 -9.031 -17.855 1.00 79.56 86 VAL A C 1
ATOM 677 O O . VAL A 1 86 ? 11.505 -9.419 -18.952 1.00 79.56 86 VAL A O 1
ATOM 680 N N . SER A 1 87 ? 10.615 -7.808 -17.683 1.00 70.50 87 SER A N 1
ATOM 681 C CA . SER A 1 87 ? 10.401 -6.841 -18.768 1.00 70.50 87 SER A CA 1
ATOM 682 C C . SER A 1 87 ? 11.575 -5.873 -18.978 1.00 70.50 87 SER A C 1
ATOM 684 O O . SER A 1 87 ? 11.409 -4.849 -19.642 1.00 70.50 87 SER A O 1
ATOM 686 N N . ASN A 1 88 ? 12.742 -6.136 -18.368 1.00 73.25 88 ASN A N 1
ATOM 687 C CA . ASN A 1 88 ? 13.858 -5.181 -18.268 1.00 73.25 88 ASN A CA 1
ATOM 688 C C . ASN A 1 88 ? 13.410 -3.799 -17.750 1.00 73.25 88 ASN A C 1
ATOM 690 O O . ASN A 1 88 ? 13.936 -2.764 -18.151 1.00 73.25 88 ASN A O 1
ATOM 694 N N . HIS A 1 89 ? 12.399 -3.772 -16.877 1.00 70.12 89 HIS A N 1
ATOM 695 C CA . HIS A 1 89 ? 11.806 -2.555 -16.316 1.00 70.12 89 HIS A CA 1
ATOM 696 C C . HIS A 1 89 ? 11.178 -1.578 -17.329 1.00 70.12 89 HIS A C 1
ATOM 698 O O . HIS A 1 89 ? 10.785 -0.481 -16.937 1.00 70.12 89 HIS A O 1
ATOM 704 N N . HIS A 1 90 ? 11.035 -1.944 -18.607 1.00 75.25 90 HIS A N 1
ATOM 705 C CA . HIS A 1 90 ? 10.451 -1.057 -19.621 1.00 75.25 90 HIS A CA 1
ATOM 706 C C . HIS A 1 90 ? 8.923 -0.974 -19.534 1.00 75.25 90 HIS A C 1
ATOM 708 O O . HIS A 1 90 ? 8.333 0.026 -19.947 1.00 75.25 90 HIS A O 1
ATOM 714 N N . GLU A 1 91 ? 8.274 -2.004 -18.986 1.00 84.12 91 GLU A N 1
ATOM 715 C CA . GLU A 1 91 ? 6.827 -2.026 -18.801 1.00 84.12 91 GLU A CA 1
ATOM 716 C C . GLU A 1 91 ? 6.460 -1.619 -17.371 1.00 84.12 91 GLU A C 1
ATOM 718 O O . GLU A 1 91 ? 6.791 -2.304 -16.401 1.00 84.12 91 GLU A O 1
ATOM 723 N N . CYS A 1 92 ? 5.730 -0.509 -17.245 1.00 87.75 92 CYS A N 1
ATOM 724 C CA . CYS A 1 92 ? 5.264 -0.013 -15.955 1.00 87.75 92 CYS A CA 1
ATOM 725 C C . CYS A 1 92 ? 3.755 -0.195 -15.809 1.00 87.75 92 CYS A C 1
ATOM 727 O O . CYS A 1 92 ? 2.974 0.245 -16.656 1.00 87.75 92 CYS A O 1
ATOM 729 N N . ARG A 1 93 ? 3.343 -0.810 -14.700 1.00 87.50 93 ARG A N 1
ATOM 730 C CA . ARG A 1 93 ? 1.949 -1.0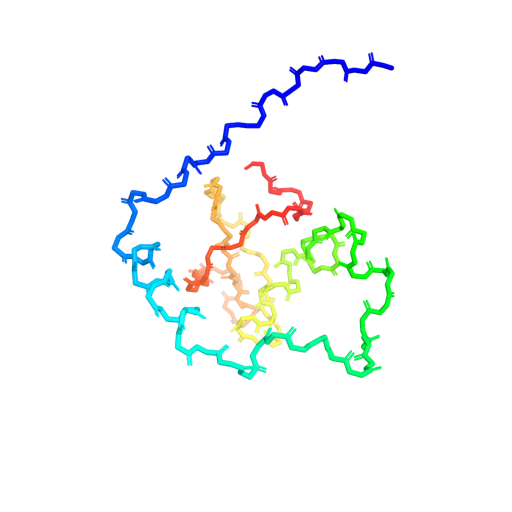49 -14.322 1.00 87.50 93 ARG A CA 1
ATOM 731 C C . ARG A 1 93 ? 1.589 -0.278 -13.060 1.00 87.50 93 ARG A C 1
ATOM 733 O O . ARG A 1 93 ? 2.417 -0.050 -12.180 1.00 87.50 93 ARG A O 1
ATOM 740 N N . ARG A 1 94 ? 0.328 0.141 -12.998 1.00 84.12 94 ARG A N 1
ATOM 741 C CA . ARG A 1 94 ? -0.242 0.869 -11.864 1.00 84.12 94 ARG A CA 1
ATOM 742 C C . ARG A 1 94 ? -0.948 -0.090 -10.921 1.00 84.12 94 ARG A C 1
ATOM 744 O O . ARG A 1 94 ? -1.803 -0.839 -11.405 1.00 84.12 94 ARG A O 1
ATOM 751 N N . PRO A 1 95 ? -0.665 -0.047 -9.610 1.00 75.75 95 PRO A N 1
ATOM 752 C CA . PRO A 1 95 ? -1.527 -0.704 -8.644 1.00 75.75 95 PRO A CA 1
ATOM 753 C C . PRO A 1 95 ? -2.934 -0.094 -8.706 1.00 75.75 95 PRO A C 1
ATOM 755 O O . PRO A 1 95 ? -3.126 1.066 -9.080 1.00 75.75 95 PRO A O 1
ATOM 758 N N . LYS A 1 96 ? -3.943 -0.909 -8.388 1.00 72.44 96 LYS A N 1
ATOM 759 C CA . LYS A 1 96 ? -5.348 -0.471 -8.351 1.00 72.44 96 LYS A CA 1
ATOM 760 C C . LYS A 1 96 ? -5.637 0.431 -7.147 1.00 72.44 96 LYS A C 1
ATOM 762 O O . LYS A 1 96 ? -6.549 1.249 -7.220 1.00 72.44 96 LYS A O 1
ATOM 767 N N . ALA A 1 97 ? -4.864 0.283 -6.074 1.00 65.56 9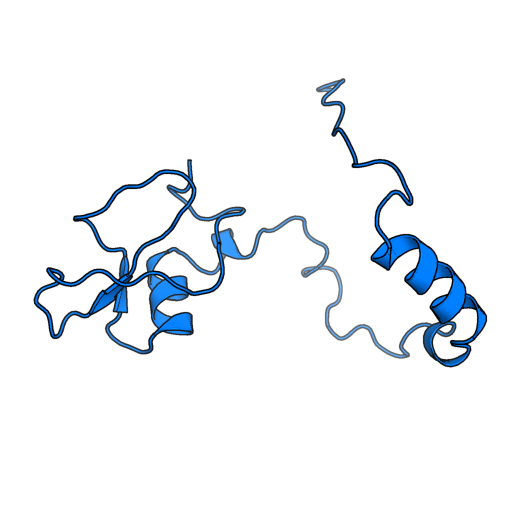7 ALA A N 1
ATOM 768 C CA . ALA A 1 97 ? -4.871 1.172 -4.924 1.00 65.56 97 ALA A CA 1
ATOM 769 C C . ALA A 1 97 ? -3.874 2.320 -5.141 1.00 65.56 97 ALA A C 1
ATOM 771 O O . ALA A 1 97 ? -2.787 2.119 -5.686 1.00 65.56 97 ALA A O 1
ATOM 772 N N . CYS A 1 98 ? -4.253 3.530 -4.730 1.00 58.75 98 CYS A N 1
ATOM 773 C CA . CYS A 1 98 ? -3.300 4.619 -4.563 1.00 58.75 98 CYS A CA 1
ATOM 774 C C . CYS A 1 98 ? -2.655 4.448 -3.190 1.00 58.75 98 CYS A C 1
ATOM 776 O O . CYS A 1 98 ? -3.352 4.676 -2.204 1.00 58.75 98 CYS A O 1
ATOM 778 N N . ASP A 1 99 ? -1.359 4.156 -3.110 1.00 57.31 99 ASP A N 1
ATOM 779 C CA . ASP A 1 99 ? -0.631 4.422 -1.869 1.00 57.31 99 ASP A CA 1
ATOM 780 C C . ASP A 1 99 ? 0.310 5.600 -2.068 1.00 57.31 99 ASP A C 1
ATOM 782 O O . ASP A 1 99 ? 0.949 5.732 -3.116 1.00 57.31 99 ASP A O 1
ATOM 786 N N . GLN A 1 100 ? 0.328 6.467 -1.053 1.00 58.09 100 GLN A N 1
ATOM 787 C CA . GLN A 1 100 ? 1.532 7.062 -0.471 1.00 58.09 100 GLN A CA 1
ATOM 788 C C . GLN A 1 100 ? 1.130 8.009 0.670 1.00 58.09 100 GLN A C 1
ATOM 790 O O . GLN A 1 100 ? 1.114 9.230 0.532 1.00 58.09 100 GLN A O 1
ATOM 795 N N . CYS A 1 101 ? 0.832 7.435 1.836 1.00 56.25 101 CYS A N 1
ATOM 796 C CA . CYS A 1 101 ? 1.068 8.126 3.101 1.00 56.25 101 CYS A CA 1
ATOM 797 C C . CYS A 1 101 ? 2.295 7.471 3.749 1.00 56.25 101 CYS A C 1
ATOM 799 O O . CYS A 1 101 ? 2.254 6.293 4.098 1.00 56.25 101 CYS A O 1
ATOM 801 N N . GLY A 1 102 ? 3.390 8.227 3.883 1.00 57.06 102 GLY A N 1
ATOM 802 C CA . GLY A 1 102 ? 4.565 7.838 4.675 1.00 57.06 102 GLY A CA 1
ATOM 803 C C . GLY A 1 102 ? 5.678 7.066 3.966 1.00 57.06 102 GLY A C 1
ATOM 804 O O . GLY A 1 102 ? 6.662 6.725 4.612 1.00 57.06 102 GLY A O 1
ATOM 805 N N . THR A 1 103 ? 5.580 6.794 2.664 1.00 67.62 103 THR A N 1
ATOM 806 C CA . THR A 1 103 ? 6.666 6.135 1.915 1.00 67.62 103 THR A CA 1
ATOM 807 C C . THR A 1 103 ? 7.790 7.121 1.608 1.00 67.62 103 THR A C 1
ATOM 809 O O . THR A 1 103 ? 7.538 8.197 1.063 1.00 67.62 103 THR A O 1
ATOM 812 N N . ARG A 1 104 ? 9.046 6.773 1.930 1.00 59.69 104 ARG A N 1
ATOM 813 C CA . ARG A 1 104 ? 10.208 7.625 1.608 1.00 59.69 104 ARG A CA 1
ATOM 814 C C . ARG A 1 104 ? 10.269 7.897 0.102 1.00 59.69 104 ARG A C 1
ATOM 816 O O . ARG A 1 104 ? 10.262 6.969 -0.698 1.00 59.69 104 ARG A O 1
ATOM 823 N N . GLY A 1 105 ? 10.351 9.174 -0.272 1.00 57.38 105 GLY A N 1
ATOM 824 C CA . GLY A 1 105 ? 10.366 9.611 -1.673 1.00 57.38 105 GLY A CA 1
ATOM 825 C C . GLY A 1 105 ? 8.983 9.821 -2.304 1.00 57.38 105 GLY A C 1
ATOM 826 O O . GLY A 1 105 ? 8.924 10.237 -3.460 1.00 57.38 105 GLY A O 1
ATOM 827 N N . GLY A 1 106 ? 7.891 9.585 -1.565 1.00 52.22 106 GLY A N 1
ATOM 828 C CA . GLY A 1 106 ? 6.564 10.094 -1.907 1.00 52.22 106 GLY A CA 1
ATOM 829 C C . GLY A 1 106 ? 6.476 11.573 -1.532 1.00 52.22 106 GLY A C 1
ATOM 830 O O . GLY A 1 106 ? 6.402 11.899 -0.350 1.00 52.22 106 GLY A O 1
ATOM 831 N N . TRP A 1 107 ? 6.561 12.452 -2.530 1.00 44.28 107 TRP A N 1
ATOM 832 C CA . TRP A 1 107 ? 6.331 13.895 -2.387 1.00 44.28 107 TRP A CA 1
ATOM 833 C C . TRP A 1 107 ? 4.848 14.226 -2.575 1.00 44.28 107 TRP A C 1
ATOM 835 O O . TRP A 1 107 ? 4.240 13.695 -3.540 1.00 44.28 107 TRP A O 1
#

pLDDT: mean 70.49, std 16.07, range [32.66, 92.94]

Organism: Lygus hesperus (NCBI:txid30085)

Nearest PDB structures (foldseek):
  2jih-assembly2_B  TM=7.116E-01  e=1.798E-03  Homo sapiens
  2rjq-assembly1_A  TM=7.202E-01  e=6.160E-03  Homo sapiens
  6qig-assembly1_A  TM=6.289E-01  e=1.719E-02  Homo sapiens

Mean predicted aligned error: 13.58 Å

Solvent-accessible surface area (backbone atoms only — not comparable to full-atom values): 6915 Å² total; per-residue (Å²): 139,87,82,81,82,80,75,83,68,82,72,91,64,89,43,76,65,49,59,49,47,58,58,48,60,76,70,44,77,83,75,71,64,78,73,95,66,71,93,63,67,75,63,75,73,43,93,72,41,67,18,68,81,39,40,64,38,53,49,24,23,73,75,75,33,88,65,25,26,60,25,85,89,52,88,50,84,78,46,65,33,24,13,36,63,91,54,75,48,72,52,71,46,69,65,94,64,84,64,74,61,57,23,84,89,66,107

Foldseek 3Di:
DDDDDPPPDPDQDPDPVRVVVVVVVVVCPPVPDDDPDDPPPDPVPPPADVLQVQAQQNVQCVQPNPQKGWQPVDDDAQFTWIAGVVVVSPDIDGGPDRDDDHHPPRD

Secondary structure (DSSP, 8-state):
--------PPPTT-SHHHHHHHHHHTT-GGGSSPPS--SS-SSTTS---HHHHS-HHHHHHHHH-TTEEE-TT--BTTB--EEEGGGTT--EE--SS---SS-TT--

Radius of gyration: 19.77 Å; Cα contacts (8 Å, |Δi|>4): 106; chains: 1; bounding box: 43×37×45 Å